Protein AF-A0A9X5CRA1-F1 (afdb_monomer_lite)

Foldseek 3Di:
DVPDPDDDDCVVVVVVVCVVVVHDDDDDFFDQADDDPDDPVSGNPVVRVVVSVVVVVVCPVVVVPDDDD

Radius of gyration: 15.4 Å; chains: 1; bounding box: 35×34×34 Å

Structure (mmCIF, N/CA/C/O backbone):
data_AF-A0A9X5CRA1-F1
#
_entry.id   AF-A0A9X5CRA1-F1
#
loop_
_atom_site.group_PDB
_atom_site.id
_atom_site.type_symbol
_atom_site.label_atom_id
_atom_site.label_alt_id
_atom_site.label_comp_id
_atom_site.label_asym_id
_atom_site.label_entity_id
_atom_site.label_seq_id
_atom_site.pdbx_PDB_ins_code
_atom_site.Cartn_x
_atom_site.Cartn_y
_atom_site.Cartn_z
_atom_site.occupancy
_atom_site.B_iso_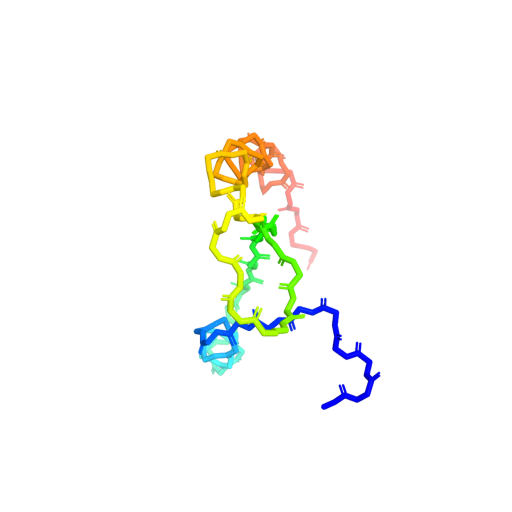or_equiv
_atom_site.auth_seq_id
_atom_site.auth_comp_id
_atom_site.auth_asym_id
_atom_site.auth_atom_id
_atom_site.pdbx_PDB_model_num
ATOM 1 N N . HIS A 1 1 ? -6.030 -18.262 -1.446 1.00 67.25 1 HIS A N 1
ATOM 2 C CA . HIS A 1 1 ? -7.296 -17.526 -1.661 1.00 67.25 1 HIS A CA 1
ATOM 3 C C . HIS A 1 1 ? -7.426 -17.172 -3.139 1.00 67.25 1 HIS A C 1
ATOM 5 O O . HIS A 1 1 ? -6.574 -16.442 -3.624 1.00 67.25 1 HIS A O 1
ATOM 11 N N . PRO A 1 2 ? -8.455 -17.643 -3.863 1.00 85.56 2 PRO A N 1
ATOM 12 C CA . PRO A 1 2 ? -8.568 -17.443 -5.316 1.00 85.56 2 PRO A CA 1
ATOM 13 C C . PRO A 1 2 ? -8.821 -15.987 -5.754 1.00 85.56 2 PRO A C 1
ATOM 15 O O . PRO A 1 2 ? -8.803 -15.701 -6.942 1.00 85.56 2 PRO A O 1
ATOM 18 N N . ARG A 1 3 ? -9.058 -15.064 -4.810 1.00 90.19 3 ARG A N 1
ATOM 19 C CA . ARG A 1 3 ? -9.303 -13.632 -5.070 1.00 90.19 3 ARG A CA 1
ATOM 20 C C . ARG A 1 3 ? -8.247 -12.699 -4.460 1.00 90.19 3 ARG A C 1
ATOM 22 O O . ARG A 1 3 ? -8.481 -11.499 -4.393 1.00 90.19 3 ARG A O 1
ATOM 29 N N . ALA A 1 4 ? -7.139 -13.230 -3.940 1.00 88.62 4 ALA A N 1
ATOM 30 C CA . ALA A 1 4 ? -6.093 -12.388 -3.360 1.00 88.62 4 ALA A CA 1
ATOM 31 C C . ALA A 1 4 ? -5.411 -11.561 -4.463 1.00 88.62 4 ALA A C 1
ATOM 33 O O . ALA A 1 4 ? -4.992 -12.121 -5.472 1.00 88.62 4 ALA A O 1
ATOM 34 N N . LEU A 1 5 ? -5.322 -10.242 -4.266 1.00 88.25 5 LEU A N 1
ATOM 35 C CA . LEU A 1 5 ? -4.703 -9.311 -5.223 1.00 88.25 5 LEU A CA 1
ATOM 36 C C . LEU A 1 5 ? -3.221 -9.037 -4.921 1.00 88.25 5 LEU A C 1
ATOM 38 O O . LEU A 1 5 ? -2.492 -8.587 -5.798 1.00 88.25 5 LEU A O 1
ATOM 42 N N . ALA A 1 6 ? -2.784 -9.298 -3.688 1.00 89.50 6 ALA A N 1
ATOM 43 C CA . ALA A 1 6 ? -1.420 -9.093 -3.216 1.00 89.50 6 ALA A CA 1
ATOM 44 C C . ALA A 1 6 ? -1.083 -10.107 -2.112 1.00 89.50 6 ALA A C 1
ATOM 46 O O . ALA A 1 6 ? -1.984 -10.658 -1.473 1.00 89.50 6 ALA A O 1
ATOM 47 N N . GLU A 1 7 ? 0.211 -10.323 -1.879 1.00 88.31 7 GLU A N 1
ATOM 48 C CA . GLU A 1 7 ? 0.735 -11.069 -0.733 1.00 88.31 7 GLU A CA 1
ATOM 49 C C . GLU A 1 7 ? 1.519 -10.133 0.200 1.00 88.31 7 GLU A C 1
ATOM 51 O O . GLU A 1 7 ? 2.113 -9.145 -0.235 1.00 88.31 7 GLU A O 1
ATOM 56 N N . GLY A 1 8 ? 1.497 -10.431 1.496 1.00 85.06 8 GLY A N 1
ATOM 57 C CA . GLY A 1 8 ? 2.194 -9.678 2.536 1.00 85.06 8 GLY A CA 1
ATOM 58 C C . GLY A 1 8 ? 2.339 -10.546 3.781 1.00 85.06 8 GLY A C 1
ATOM 59 O O . GLY A 1 8 ? 1.515 -11.433 4.001 1.00 85.06 8 GLY A O 1
ATOM 60 N N . MET A 1 9 ? 3.398 -10.337 4.563 1.00 83.31 9 MET A N 1
ATOM 61 C CA . MET A 1 9 ? 3.780 -11.272 5.629 1.00 83.31 9 MET A CA 1
ATOM 62 C C . MET A 1 9 ? 3.392 -10.771 7.031 1.00 83.31 9 MET A C 1
ATOM 64 O O . MET A 1 9 ? 3.135 -11.578 7.916 1.00 83.31 9 MET A O 1
ATOM 68 N N . GLU A 1 10 ? 3.275 -9.457 7.231 1.00 90.25 10 GLU A N 1
ATOM 69 C CA . GLU A 1 10 ? 3.135 -8.851 8.563 1.00 90.25 10 GLU A CA 1
ATOM 70 C C . GLU A 1 10 ? 1.772 -8.180 8.796 1.00 90.25 10 GLU A C 1
ATOM 72 O O . GLU A 1 10 ? 1.285 -8.145 9.926 1.00 90.25 10 GLU A O 1
ATOM 77 N N . GLY A 1 11 ? 1.132 -7.674 7.735 1.00 91.81 11 GLY A N 1
ATOM 78 C CA . GLY A 1 11 ? -0.062 -6.823 7.838 1.00 91.81 11 GLY A CA 1
ATOM 79 C C . G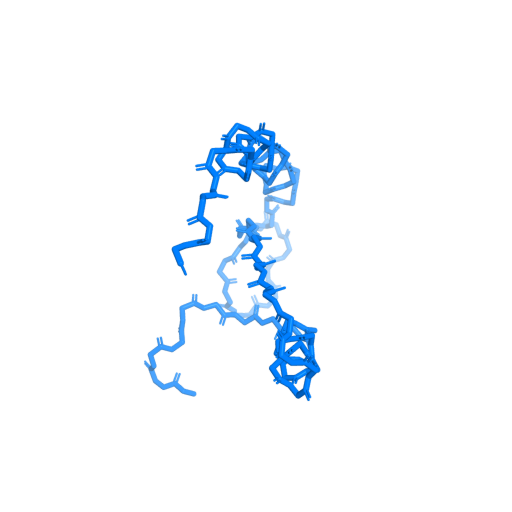LY A 1 11 ? -1.244 -7.491 8.541 1.00 91.81 11 GLY A C 1
ATOM 80 O O . GLY A 1 11 ? -1.924 -6.862 9.348 1.00 91.81 11 GLY A O 1
ATOM 81 N N . PHE A 1 12 ? -1.449 -8.791 8.303 1.00 92.25 12 PHE A N 1
ATOM 82 C CA . PHE A 1 12 ? -2.525 -9.550 8.943 1.00 92.25 12 PHE A CA 1
ATOM 83 C C . PHE A 1 12 ? -2.360 -9.613 10.467 1.00 92.25 12 PHE A C 1
ATOM 85 O O . PHE A 1 12 ? -3.316 -9.376 11.193 1.00 92.25 12 PHE A O 1
ATOM 92 N N . GLY A 1 13 ? -1.142 -9.858 10.964 1.00 95.06 13 GLY A N 1
ATOM 93 C CA . GLY A 1 13 ? -0.888 -9.916 12.406 1.00 95.06 13 GLY A CA 1
ATOM 94 C C . GLY A 1 13 ? -1.123 -8.572 13.098 1.00 95.06 13 GLY A C 1
ATOM 95 O O . GLY A 1 13 ? -1.698 -8.530 14.184 1.00 95.06 13 GLY A O 1
ATOM 96 N N . VAL A 1 14 ? -0.739 -7.469 12.447 1.00 95.88 14 VAL A N 1
ATOM 97 C CA . VAL A 1 14 ? -1.020 -6.113 12.943 1.00 95.88 14 VAL A CA 1
ATOM 98 C C . VAL A 1 14 ? -2.527 -5.847 12.971 1.00 95.88 14 VAL A C 1
ATOM 100 O O . VAL A 1 14 ? -3.032 -5.324 13.962 1.00 95.88 14 VAL A O 1
ATOM 103 N N . ALA A 1 15 ? -3.252 -6.238 11.918 1.00 95.31 15 ALA A N 1
ATOM 104 C CA . ALA A 1 15 ? -4.698 -6.057 11.837 1.00 95.3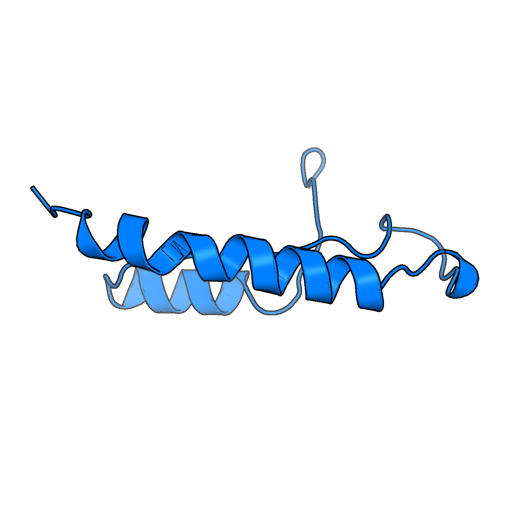1 15 ALA A CA 1
ATOM 105 C C . ALA A 1 15 ? -5.459 -6.859 12.903 1.00 95.31 15 ALA A C 1
ATOM 107 O O . ALA A 1 15 ? -6.339 -6.312 13.565 1.00 95.31 15 ALA A O 1
ATOM 108 N N . GLU A 1 16 ? -5.082 -8.119 13.119 1.00 96.88 16 GLU A N 1
ATOM 109 C CA . GLU A 1 16 ? -5.654 -8.966 14.172 1.00 96.88 16 GLU A CA 1
ATOM 110 C C . GLU A 1 16 ? -5.390 -8.387 15.569 1.00 96.88 16 GLU A C 1
ATOM 112 O O . GLU A 1 16 ? -6.302 -8.307 16.393 1.00 96.88 16 GLU A O 1
ATOM 117 N N . ALA A 1 17 ? -4.166 -7.917 15.838 1.00 97.31 17 ALA A N 1
ATOM 118 C CA . ALA A 1 17 ? -3.835 -7.284 17.113 1.00 97.31 17 ALA A CA 1
ATOM 119 C C . ALA A 1 17 ? -4.637 -5.990 17.341 1.00 97.31 17 ALA A C 1
ATOM 121 O O . ALA A 1 17 ? -5.153 -5.769 18.437 1.00 97.31 17 ALA A O 1
ATOM 122 N N . ALA A 1 18 ? -4.781 -5.157 16.307 1.00 97.12 18 ALA A N 1
ATOM 123 C CA . ALA A 1 18 ? -5.570 -3.931 16.365 1.00 97.12 18 ALA A CA 1
ATOM 124 C C . ALA A 1 18 ? -7.056 -4.221 16.633 1.00 97.12 18 ALA A C 1
ATOM 126 O O . ALA A 1 18 ? -7.655 -3.616 17.525 1.00 97.12 18 ALA A O 1
ATOM 127 N N . ALA A 1 19 ? -7.621 -5.211 15.934 1.00 97.00 19 ALA A N 1
ATOM 128 C CA . ALA A 1 19 ? -8.992 -5.668 16.140 1.00 97.00 19 ALA A CA 1
ATOM 129 C C . ALA A 1 19 ? -9.214 -6.184 17.571 1.00 97.00 19 ALA A C 1
ATOM 131 O O . ALA A 1 19 ? -10.194 -5.807 18.213 1.00 97.00 19 ALA A O 1
ATOM 132 N N . ALA A 1 20 ? -8.277 -6.973 18.106 1.00 98.12 20 ALA A N 1
ATOM 133 C CA . ALA A 1 20 ? -8.344 -7.483 19.476 1.00 98.12 20 ALA A CA 1
ATOM 134 C C . ALA A 1 20 ? -8.299 -6.377 20.547 1.00 98.12 20 ALA A C 1
ATOM 136 O O . ALA A 1 20 ? -8.790 -6.584 21.655 1.00 98.12 20 ALA A O 1
ATOM 137 N N . GLN A 1 21 ? -7.710 -5.218 20.238 1.00 97.88 21 GLN A N 1
ATOM 138 C CA . GLN A 1 21 ? -7.625 -4.063 21.140 1.00 97.88 21 GLN A CA 1
ATOM 139 C C . GLN A 1 21 ? -8.658 -2.967 20.828 1.00 97.88 21 GLN A C 1
ATOM 141 O O . GLN A 1 21 ? -8.674 -1.938 21.499 1.00 97.88 21 GLN A O 1
ATOM 146 N N . GLY A 1 22 ? -9.518 -3.163 19.823 1.00 96.19 22 GLY A N 1
ATOM 147 C CA . GLY A 1 22 ? -10.513 -2.171 19.413 1.00 96.19 22 GLY A CA 1
ATOM 148 C C . GLY A 1 22 ? -9.912 -0.868 18.874 1.00 96.19 22 GLY A C 1
ATOM 149 O O . GLY A 1 22 ? -10.562 0.173 18.950 1.00 96.19 22 GLY A O 1
ATOM 150 N N . VAL A 1 23 ? -8.681 -0.903 18.352 1.00 95.25 23 VAL A N 1
ATOM 151 C CA . VAL A 1 23 ? -8.013 0.281 17.793 1.00 95.25 23 VAL A CA 1
ATOM 152 C C . VAL A 1 23 ? -8.086 0.279 16.262 1.00 95.2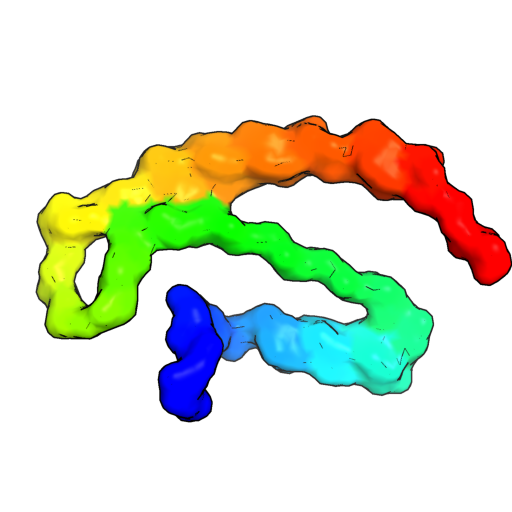5 23 VAL A C 1
ATOM 154 O O . VAL A 1 23 ? -7.916 -0.776 15.646 1.00 95.25 23 VAL A O 1
ATOM 157 N N . PRO A 1 24 ? -8.326 1.434 15.613 1.00 90.62 24 PRO A N 1
ATOM 158 C CA . PRO A 1 24 ? -8.284 1.528 14.158 1.00 90.62 24 PRO A CA 1
ATOM 159 C C . PRO A 1 24 ? -6.889 1.219 13.609 1.00 90.62 24 PRO A C 1
ATOM 161 O O . PRO A 1 24 ? -5.875 1.563 14.216 1.00 90.62 24 PRO A O 1
ATOM 164 N N . VAL A 1 25 ? -6.839 0.628 12.418 1.00 92.44 25 VAL A N 1
ATOM 165 C CA . VAL A 1 25 ? -5.590 0.365 11.700 1.00 92.44 25 VAL A CA 1
ATOM 166 C C . VAL A 1 25 ? -5.778 0.579 10.204 1.00 92.44 25 VAL A C 1
ATOM 168 O O . VAL A 1 25 ? -6.822 0.257 9.639 1.00 92.44 25 VAL A O 1
ATOM 171 N N . LEU A 1 26 ? -4.745 1.122 9.566 1.00 90.19 26 LEU A N 1
ATOM 172 C CA . LEU A 1 26 ? -4.653 1.311 8.125 1.00 90.19 26 LEU A CA 1
ATOM 173 C C . LEU A 1 26 ? -3.303 0.772 7.653 1.00 90.19 26 LEU A C 1
ATOM 175 O O . LEU A 1 26 ? -2.266 1.104 8.222 1.00 90.19 26 LEU A O 1
ATOM 179 N N . GLU A 1 27 ? -3.315 -0.013 6.581 1.00 91.81 27 GLU A N 1
ATOM 180 C CA . GLU A 1 27 ? -2.108 -0.441 5.883 1.00 91.81 27 GLU A CA 1
ATOM 181 C C . GLU A 1 27 ? -2.080 0.170 4.478 1.00 91.81 27 GLU A C 1
ATOM 183 O O . GLU A 1 27 ? -3.041 0.050 3.719 1.00 91.81 27 GLU A O 1
ATOM 188 N N . VAL A 1 28 ? -0.961 0.806 4.119 1.00 91.38 28 VAL A N 1
ATOM 189 C CA . VAL A 1 28 ? -0.715 1.34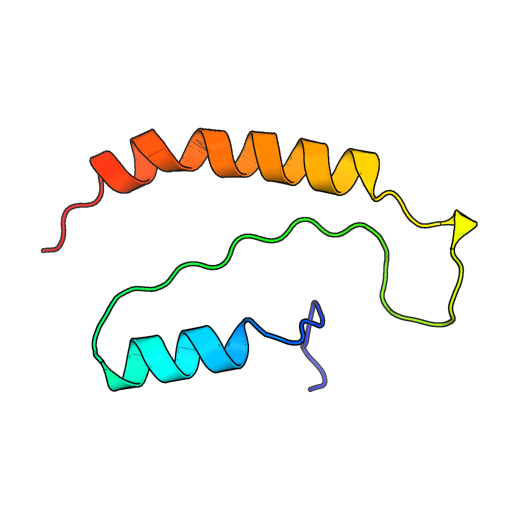2 2.774 1.00 91.38 28 VAL A CA 1
ATOM 190 C C . VAL A 1 28 ? 0.495 0.637 2.178 1.00 91.38 28 VAL A C 1
ATOM 192 O O . VAL A 1 28 ? 1.550 0.557 2.806 1.00 91.38 28 VAL A O 1
ATOM 195 N N . ARG A 1 29 ? 0.344 0.125 0.954 1.00 92.75 29 ARG A N 1
ATOM 196 C CA . ARG A 1 29 ? 1.388 -0.612 0.233 1.00 92.75 29 ARG A CA 1
ATOM 197 C C . ARG A 1 29 ? 1.537 -0.074 -1.184 1.00 92.75 29 ARG A C 1
ATOM 199 O O . ARG A 1 29 ? 0.547 0.199 -1.856 1.00 92.75 29 ARG A O 1
ATOM 206 N N . ALA A 1 30 ? 2.778 -0.008 -1.649 1.00 95.00 30 ALA A N 1
ATOM 207 C CA . ALA A 1 30 ? 3.102 0.118 -3.063 1.00 95.00 30 ALA A CA 1
ATOM 208 C C . ALA A 1 30 ? 3.641 -1.222 -3.578 1.00 95.00 30 ALA A C 1
ATOM 210 O O . ALA A 1 30 ? 4.315 -1.952 -2.850 1.00 95.00 30 ALA A O 1
ATOM 211 N N . VAL A 1 31 ? 3.333 -1.551 -4.830 1.00 94.38 31 VAL A N 1
ATOM 212 C CA . VAL A 1 31 ? 3.685 -2.839 -5.439 1.00 94.38 31 VAL A CA 1
ATOM 213 C C . VAL A 1 31 ? 4.907 -2.654 -6.331 1.00 94.38 31 VAL A C 1
ATOM 215 O O . VAL A 1 31 ? 4.852 -1.911 -7.306 1.00 94.38 31 VAL A O 1
ATOM 218 N N . SER A 1 32 ? 6.007 -3.341 -6.018 1.00 95.12 32 SER A N 1
ATOM 219 C CA . SER A 1 32 ? 7.245 -3.284 -6.811 1.00 95.12 32 SER A CA 1
ATOM 220 C C . SER A 1 32 ? 7.284 -4.255 -7.987 1.00 95.12 32 SER A C 1
ATOM 222 O O . SER A 1 32 ? 8.076 -4.053 -8.908 1.00 95.12 32 SER A O 1
ATOM 224 N N . ASN A 1 33 ? 6.500 -5.334 -7.932 1.00 95.06 33 ASN A N 1
ATOM 225 C CA . ASN A 1 33 ? 6.490 -6.403 -8.928 1.00 95.06 33 ASN A CA 1
ATOM 226 C C . ASN A 1 33 ? 5.269 -7.328 -8.755 1.00 95.06 33 ASN A C 1
ATOM 228 O O . ASN A 1 33 ? 4.732 -7.431 -7.651 1.00 95.06 33 ASN A O 1
ATOM 232 N N . PRO A 1 34 ? 4.874 -8.063 -9.809 1.00 92.44 34 PRO A N 1
ATOM 233 C CA . PRO A 1 34 ? 3.941 -9.182 -9.698 1.00 92.44 34 PRO A CA 1
ATOM 234 C C . PRO A 1 34 ? 4.497 -10.324 -8.835 1.00 92.44 34 PRO A C 1
ATOM 236 O O . PRO A 1 34 ? 5.712 -10.534 -8.765 1.00 92.44 34 PRO A O 1
ATOM 239 N N . VAL A 1 35 ? 3.595 -11.098 -8.229 1.00 89.62 35 VAL A N 1
ATOM 240 C CA . VAL A 1 35 ? 3.915 -12.376 -7.572 1.00 89.62 35 VAL A CA 1
ATOM 241 C C . VAL A 1 35 ? 4.196 -13.441 -8.637 1.00 89.62 35 VAL A C 1
ATOM 243 O O . VAL A 1 35 ? 3.520 -13.483 -9.666 1.00 89.62 35 VAL A O 1
ATOM 246 N N . GLY A 1 36 ? 5.180 -14.313 -8.406 1.00 88.50 36 GLY A N 1
ATOM 247 C CA . GLY A 1 36 ? 5.545 -15.376 -9.345 1.00 88.50 36 GLY A CA 1
ATOM 248 C C . GLY A 1 36 ? 6.997 -15.845 -9.198 1.00 88.50 36 GLY A C 1
ATOM 249 O O . GLY A 1 36 ? 7.622 -15.602 -8.161 1.00 88.50 36 GLY A O 1
ATOM 250 N N . PRO A 1 37 ? 7.555 -16.523 -10.223 1.00 92.56 37 PRO A N 1
ATOM 251 C CA . PRO A 1 37 ? 8.966 -16.896 -10.261 1.00 92.56 37 PRO A CA 1
ATOM 252 C C . PRO A 1 37 ? 9.883 -15.700 -9.999 1.00 92.56 37 PRO A C 1
ATOM 254 O O . PRO A 1 37 ? 9.589 -14.567 -10.379 1.00 92.56 37 PRO A O 1
ATOM 257 N N . ARG A 1 38 ? 11.017 -15.954 -9.344 1.00 92.06 38 ARG A N 1
ATOM 258 C CA . ARG A 1 38 ? 11.898 -14.889 -8.860 1.00 92.06 38 ARG A CA 1
ATOM 259 C C . ARG A 1 38 ? 12.690 -14.232 -9.997 1.00 92.06 38 ARG A C 1
ATOM 261 O O . ARG A 1 38 ? 13.834 -14.600 -10.243 1.00 92.06 38 ARG A O 1
ATOM 268 N N . ASP A 1 39 ? 12.102 -13.214 -10.618 1.00 93.50 39 ASP A N 1
ATOM 269 C CA . ASP A 1 39 ? 12.763 -12.297 -11.552 1.00 93.50 39 ASP A CA 1
ATOM 270 C C . ASP A 1 39 ? 13.074 -10.958 -10.869 1.00 93.50 39 ASP A C 1
ATOM 272 O O . ASP A 1 39 ? 12.211 -10.097 -10.712 1.00 93.50 39 ASP A O 1
ATOM 276 N N . ARG A 1 40 ? 14.333 -10.780 -10.454 1.00 93.44 40 ARG A N 1
ATOM 277 C CA . ARG A 1 40 ? 14.788 -9.550 -9.789 1.00 93.44 40 ARG A CA 1
ATOM 278 C C . ARG A 1 40 ? 14.961 -8.371 -10.745 1.00 93.44 40 ARG A C 1
ATOM 280 O O . ARG A 1 40 ? 14.978 -7.240 -10.273 1.00 93.44 40 ARG A O 1
ATOM 287 N N . ALA A 1 41 ? 15.112 -8.605 -12.049 1.00 95.50 41 ALA A N 1
ATOM 288 C CA . ALA A 1 41 ? 15.287 -7.518 -13.013 1.00 95.50 41 ALA A CA 1
ATOM 289 C C . ALA A 1 41 ? 13.976 -6.747 -13.233 1.00 95.50 41 ALA A C 1
ATOM 291 O O . ALA A 1 41 ? 14.001 -5.547 -13.494 1.00 95.50 41 ALA A O 1
ATOM 292 N N . ALA A 1 42 ? 12.833 -7.415 -13.053 1.00 93.88 42 ALA A N 1
ATOM 293 C CA . ALA A 1 42 ? 11.510 -6.798 -13.093 1.00 93.88 42 ALA A CA 1
ATOM 294 C C . ALA A 1 42 ? 11.168 -5.965 -11.841 1.00 93.88 42 ALA A C 1
ATOM 296 O O . ALA A 1 42 ? 10.122 -5.317 -11.803 1.00 93.88 42 ALA A O 1
ATOM 297 N N . TRP A 1 43 ? 12.003 -5.984 -10.797 1.00 96.19 43 TRP A N 1
ATOM 298 C CA . TRP A 1 43 ? 11.701 -5.306 -9.539 1.00 96.19 43 TRP A CA 1
ATOM 299 C C . TRP A 1 43 ? 11.902 -3.798 -9.648 1.00 96.19 43 TRP A C 1
ATOM 301 O O . TRP A 1 43 ? 13.005 -3.307 -9.881 1.00 96.19 43 TRP A O 1
ATOM 311 N N . ARG A 1 44 ? 10.834 -3.048 -9.384 1.00 97.06 44 ARG A N 1
ATOM 312 C CA . ARG A 1 44 ? 10.830 -1.581 -9.393 1.00 97.06 44 ARG A CA 1
ATOM 313 C C . ARG A 1 44 ? 10.749 -1.031 -7.971 1.00 97.06 44 ARG A C 1
ATOM 315 O O . ARG A 1 44 ? 9.841 -0.284 -7.628 1.00 97.06 44 ARG A O 1
ATOM 322 N N . ILE A 1 45 ? 11.696 -1.436 -7.120 1.00 96.25 45 ILE A N 1
ATOM 323 C CA . ILE A 1 45 ? 11.693 -1.075 -5.689 1.00 96.25 45 ILE A CA 1
ATOM 324 C C . ILE A 1 45 ? 11.741 0.445 -5.502 1.00 96.25 45 ILE A C 1
ATOM 326 O O . ILE A 1 45 ? 10.956 0.978 -4.726 1.00 96.25 45 ILE A O 1
ATOM 330 N N . GLY A 1 46 ? 12.625 1.141 -6.225 1.00 98.06 46 GLY A N 1
ATOM 331 C CA . GLY A 1 46 ? 12.753 2.5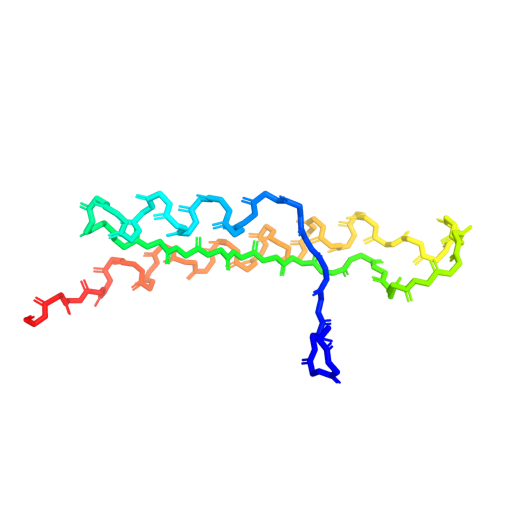98 -6.120 1.00 98.06 46 GLY A CA 1
ATOM 332 C C . GLY A 1 46 ? 11.443 3.323 -6.430 1.00 98.06 46 GLY A C 1
ATOM 333 O O . GLY A 1 46 ? 11.009 4.164 -5.648 1.00 98.06 46 GLY A O 1
ATOM 334 N N . ASP A 1 47 ? 10.769 2.930 -7.513 1.00 98.25 47 ASP A N 1
ATOM 335 C CA . ASP A 1 47 ? 9.492 3.534 -7.906 1.00 98.25 47 ASP A CA 1
ATOM 336 C C . ASP A 1 47 ? 8.376 3.205 -6.915 1.00 98.25 47 ASP A C 1
ATOM 338 O O . ASP A 1 47 ? 7.576 4.075 -6.582 1.00 98.25 47 ASP A O 1
ATOM 342 N N . ALA A 1 48 ? 8.336 1.975 -6.392 1.00 97.44 48 ALA A N 1
ATOM 343 C CA . ALA A 1 48 ? 7.371 1.601 -5.366 1.00 97.44 48 ALA A CA 1
ATOM 344 C C . ALA A 1 48 ? 7.569 2.415 -4.078 1.00 97.44 48 ALA A C 1
ATOM 346 O O . ALA A 1 48 ? 6.598 2.903 -3.509 1.00 97.44 48 ALA A O 1
ATOM 347 N N . LEU A 1 49 ? 8.811 2.624 -3.634 1.00 97.88 49 LEU A N 1
ATOM 348 C CA . LEU A 1 49 ? 9.098 3.454 -2.459 1.00 97.88 49 LEU A CA 1
ATOM 349 C C . LEU A 1 49 ? 8.762 4.934 -2.699 1.00 97.88 49 LEU A C 1
ATOM 351 O O . LEU A 1 49 ? 8.229 5.592 -1.803 1.00 97.88 49 LEU A O 1
ATOM 355 N N . ALA A 1 50 ? 9.020 5.451 -3.904 1.00 98.19 50 ALA A N 1
ATOM 356 C CA . ALA A 1 50 ? 8.629 6.806 -4.286 1.00 98.19 50 ALA A CA 1
ATOM 357 C C . ALA A 1 50 ? 7.100 6.974 -4.278 1.00 98.19 50 ALA A C 1
ATOM 359 O O . ALA A 1 50 ? 6.586 7.898 -3.650 1.00 98.19 50 ALA A O 1
ATOM 360 N N . ALA A 1 51 ? 6.369 6.033 -4.883 1.00 97.44 51 ALA A N 1
ATOM 361 C CA . ALA A 1 51 ? 4.908 6.017 -4.876 1.00 97.44 51 ALA A CA 1
ATOM 362 C C . ALA A 1 51 ? 4.337 5.866 -3.457 1.00 97.44 51 ALA A C 1
ATOM 364 O O . ALA A 1 51 ? 3.352 6.520 -3.117 1.00 97.44 51 ALA A O 1
ATOM 365 N N . LEU A 1 52 ? 4.965 5.046 -2.607 1.00 96.31 52 LEU A N 1
ATOM 366 C CA . LEU A 1 52 ? 4.576 4.907 -1.204 1.00 96.31 52 LEU A CA 1
ATOM 367 C C . LEU A 1 52 ? 4.759 6.227 -0.449 1.00 96.31 52 LEU A C 1
ATOM 369 O O . LEU A 1 52 ? 3.865 6.625 0.290 1.00 96.31 52 LEU A O 1
ATOM 373 N N . THR A 1 53 ? 5.877 6.921 -0.670 1.00 95.88 53 THR A N 1
ATOM 374 C CA . THR A 1 53 ? 6.153 8.234 -0.066 1.00 95.88 53 THR A CA 1
ATOM 375 C C . THR A 1 53 ? 5.109 9.262 -0.495 1.00 95.88 53 THR A C 1
ATOM 377 O O . THR A 1 53 ? 4.535 9.947 0.350 1.00 95.88 53 THR A O 1
ATOM 380 N N . GLU A 1 54 ? 4.816 9.339 -1.795 1.00 95.00 54 GLU A N 1
ATOM 381 C CA . GLU A 1 54 ? 3.804 10.253 -2.330 1.00 95.00 54 GLU A CA 1
ATOM 382 C C . GLU A 1 54 ? 2.407 9.941 -1.775 1.00 95.00 54 GLU A C 1
ATOM 384 O O . GLU A 1 54 ? 1.695 10.841 -1.328 1.00 95.00 54 GLU A O 1
ATOM 389 N N . GLY A 1 55 ? 2.011 8.665 -1.785 1.00 93.31 55 GLY A N 1
ATOM 390 C CA . GLY A 1 55 ? 0.719 8.219 -1.273 1.00 93.31 55 GLY A CA 1
ATOM 391 C C . GLY A 1 55 ? 0.567 8.492 0.221 1.00 93.31 55 GLY A C 1
ATOM 392 O O . GLY A 1 55 ? -0.457 9.024 0.647 1.00 93.31 55 GLY A O 1
ATOM 393 N N . PHE A 1 56 ? 1.603 8.200 1.009 1.00 91.94 56 PHE A N 1
ATOM 394 C CA . PHE A 1 56 ? 1.601 8.451 2.448 1.00 91.94 56 PHE A CA 1
ATOM 395 C C . PHE A 1 56 ? 1.557 9.950 2.768 1.00 91.94 56 PHE A C 1
ATOM 397 O O . PHE A 1 56 ? 0.827 10.361 3.666 1.00 91.94 56 PHE A O 1
ATOM 404 N N . GLY A 1 57 ? 2.257 10.788 1.995 1.00 91.38 57 GLY A N 1
ATOM 405 C CA . GLY A 1 57 ? 2.221 12.247 2.151 1.00 91.38 57 GLY A CA 1
ATOM 406 C C . GLY A 1 57 ? 0.821 12.857 2.000 1.00 91.38 57 GLY A C 1
ATOM 407 O O . GLY A 1 57 ? 0.554 13.927 2.542 1.00 91.38 57 GLY A O 1
ATOM 408 N N . LYS A 1 58 ? -0.101 12.162 1.324 1.00 89.62 58 LYS A N 1
ATOM 409 C CA . LYS A 1 58 ? -1.504 12.582 1.174 1.00 89.62 58 LYS A CA 1
ATOM 410 C C . LYS A 1 58 ? -2.393 12.179 2.357 1.00 89.62 58 LYS A C 1
ATOM 412 O O . LYS A 1 58 ? -3.543 12.607 2.400 1.00 89.62 58 LYS A O 1
ATOM 417 N N . LEU A 1 59 ? -1.900 11.380 3.311 1.00 87.88 59 LEU A N 1
ATOM 418 C CA . LEU A 1 59 ? -2.710 10.888 4.431 1.00 87.88 59 LEU A CA 1
ATOM 419 C C . LEU A 1 59 ? -2.971 11.937 5.509 1.00 87.88 59 LEU A C 1
ATOM 421 O O . LEU A 1 59 ? -4.054 11.916 6.081 1.00 87.88 59 LEU A O 1
ATOM 425 N N . ALA A 1 60 ? -2.030 12.842 5.797 1.00 82.94 60 ALA A N 1
ATOM 426 C CA . ALA A 1 60 ? -2.181 13.778 6.917 1.00 82.94 60 ALA A CA 1
ATOM 427 C C . ALA A 1 60 ? -3.489 14.602 6.843 1.00 82.94 60 ALA A C 1
ATOM 429 O O . ALA A 1 60 ? -4.271 14.520 7.789 1.00 82.94 60 ALA A O 1
ATOM 430 N N . PRO A 1 61 ? -3.844 15.246 5.710 1.00 82.69 61 PRO A N 1
ATOM 431 C CA . PRO A 1 61 ? -5.121 15.960 5.598 1.00 82.69 61 PRO A CA 1
ATOM 432 C C . PRO A 1 61 ? -6.358 15.052 5.724 1.00 82.69 61 PRO A C 1
ATOM 434 O O . PRO A 1 61 ? -7.411 15.479 6.197 1.00 82.69 61 PRO A O 1
ATOM 437 N N . VAL A 1 62 ? -6.253 13.791 5.289 1.00 83.69 62 VAL A N 1
ATOM 438 C CA . VAL A 1 62 ? -7.347 12.806 5.361 1.00 83.69 62 VAL A CA 1
ATOM 439 C C . VAL A 1 62 ? -7.579 12.360 6.802 1.00 83.69 62 VAL A C 1
ATOM 441 O O . VAL A 1 62 ? -8.722 12.246 7.232 1.00 83.69 62 VAL A O 1
ATOM 444 N N . LEU A 1 63 ? -6.505 12.133 7.559 1.00 81.56 63 LEU A N 1
ATOM 445 C CA . LEU A 1 63 ? -6.587 11.743 8.964 1.00 81.56 63 LEU A CA 1
ATOM 446 C C . LEU A 1 63 ? -7.043 12.911 9.845 1.00 81.56 63 LEU A C 1
ATOM 448 O O . LEU A 1 63 ? -7.864 12.714 10.732 1.00 81.56 63 LEU A O 1
ATOM 452 N N . GLU A 1 64 ? -6.568 14.128 9.575 1.00 82.69 64 GLU A N 1
ATOM 453 C CA . GLU A 1 64 ? -6.970 15.338 10.309 1.00 82.69 64 GLU A CA 1
ATOM 454 C C . GLU A 1 64 ? -8.455 15.682 10.133 1.00 82.69 64 GLU A C 1
ATOM 456 O O . GLU A 1 64 ? -9.080 16.227 11.039 1.00 82.69 64 GLU A O 1
ATOM 461 N N . SER A 1 65 ? -9.034 15.354 8.975 1.00 82.31 65 SER A N 1
ATOM 462 C CA . SER A 1 65 ? -10.458 15.567 8.689 1.00 82.31 65 SER A CA 1
ATOM 463 C C . SER A 1 65 ? -11.351 14.387 9.092 1.00 82.31 65 SER A C 1
ATOM 465 O O . SER A 1 65 ? -12.572 14.452 8.913 1.00 82.31 65 SER A O 1
ATOM 467 N N . TRP A 1 66 ? -10.779 13.317 9.653 1.00 79.50 66 TRP A N 1
ATOM 468 C CA . TRP A 1 66 ? -11.530 12.131 10.047 1.00 79.50 66 TRP A CA 1
ATOM 469 C C . TRP A 1 66 ? -12.284 12.380 11.355 1.00 79.50 66 TRP A C 1
ATOM 471 O O . TRP A 1 66 ? -11.713 12.372 12.442 1.00 79.50 66 TRP A O 1
ATOM 481 N N . ASN A 1 67 ? -13.601 12.552 11.251 1.00 77.25 67 ASN A N 1
ATOM 482 C CA . ASN A 1 67 ? -14.485 12.680 12.404 1.00 77.25 67 ASN A CA 1
ATOM 483 C C . ASN A 1 67 ? -15.099 11.312 12.738 1.00 77.25 67 ASN A C 1
ATOM 485 O O . ASN A 1 67 ? -15.818 10.734 11.920 1.00 77.25 67 ASN A O 1
ATOM 489 N N . THR A 1 68 ? -14.800 10.770 13.917 1.00 67.44 68 THR A N 1
ATOM 490 C CA . THR A 1 68 ? -15.508 9.601 14.452 1.00 67.44 68 THR A CA 1
ATOM 491 C C . THR A 1 68 ? -16.869 10.072 14.945 1.00 67.44 68 THR A C 1
ATOM 493 O O . THR A 1 68 ? -16.943 10.752 15.968 1.00 67.44 68 THR A O 1
ATOM 496 N N . VAL A 1 69 ? -17.915 9.786 14.169 1.00 56.00 69 VAL A N 1
ATOM 497 C CA . VAL A 1 69 ? -19.311 9.973 14.596 1.00 56.00 69 VAL A CA 1
ATOM 498 C C . VAL A 1 69 ? -19.587 9.123 15.830 1.00 56.00 69 VAL A C 1
ATOM 500 O O . VAL A 1 69 ? -19.107 7.965 15.844 1.00 56.00 69 VAL A O 1
#

Sequence (69 aa):
HPRALAEGMEGFGVAEAAAAQGVPVLEVRAVSNPVGPRDRAAWRIGDALAALTEGFGKLAPVLESWNTV

InterPro domains:
  IPR035994 Nucleoside phosphorylase superfamily [G3DSA:3.40.50.1580] (2-64)
  IPR035994 Nucleoside phosphorylase superfamily [SSF53167] (2-43)

pLDDT: mean 90.68, std 7.77, range [56.0, 98.25]

Secondary structure (DSSP, 8-state):
-TT-----SSHHHHHHHHHHTT----------S-SSS--STT--HHHHHHHHHHHHHTHHHHHHT----

Organism: NCBI:txid304899